Protein AF-A0A2N2RCQ3-F1 (afdb_monomer_lite)

Sequence (152 aa):
MNHGIYRLVFNVERNAWVAVAECVRGRGKKSARKRVAAVVLGVAASFAALDGAWAARPVAAQLPVPSAVRPFVFAGSVDGGQPTTAMINGINTMTVTTQSRMLGLNFDSFDVGSDAAFVLKQPDALSRALFRIWDSNPSQIYGKVTANGQLY

Foldseek 3Di:
DDPQQWDWAQDPVVRDTDTDGNPDDHDDDDPPVVVVVVVVVVVVVVVVVPPDCQDPADAQLDAFAFDPVFFFPDAQAPPPDRWDWDWDDDRREIEIETAGLEGGGETCAGEHHQNHEYEYHYPAQQREYEYHYNDPHDYHYNHYYDYSHYYD

pLDDT: mean 80.15, std 16.94, range [47.66, 97.69]

Radius of gyration: 35.79 Å; chains: 1; bounding box: 65×28×101 Å

Structure (mmCIF, N/CA/C/O backbone):
data_AF-A0A2N2RCQ3-F1
#
_entry.id   AF-A0A2N2RCQ3-F1
#
loop_
_atom_site.group_PDB
_atom_site.id
_atom_site.type_symbol
_atom_site.label_atom_id
_atom_site.label_alt_id
_atom_site.label_comp_id
_atom_site.label_asym_id
_atom_site.label_entity_id
_atom_site.label_seq_id
_atom_site.pdbx_PDB_ins_code
_atom_site.Cartn_x
_atom_site.Cartn_y
_atom_site.Cartn_z
_atom_site.occupancy
_atom_site.B_iso_or_equiv
_atom_site.auth_seq_id
_atom_site.auth_comp_id
_atom_site.auth_asym_id
_atom_site.auth_atom_id
_atom_site.pdbx_PDB_model_num
ATOM 1 N N . MET A 1 1 ? 41.803 -14.189 -85.749 1.00 50.78 1 MET A N 1
ATOM 2 C CA . MET A 1 1 ? 42.999 -13.438 -85.307 1.00 50.78 1 MET A CA 1
ATOM 3 C C . MET A 1 1 ? 42.578 -11.994 -85.106 1.00 50.78 1 MET A C 1
ATOM 5 O O . MET A 1 1 ? 42.402 -11.349 -86.117 1.00 50.78 1 MET A O 1
ATOM 9 N N . ASN A 1 2 ? 42.260 -11.564 -83.875 1.00 51.66 2 ASN A N 1
ATOM 10 C CA . ASN A 1 2 ? 42.118 -10.155 -83.422 1.00 51.66 2 ASN A CA 1
ATOM 11 C C . ASN A 1 2 ? 41.768 -10.109 -81.911 1.00 51.66 2 ASN A C 1
ATOM 13 O O . ASN A 1 2 ? 40.985 -9.281 -81.453 1.00 51.66 2 ASN A O 1
ATOM 17 N N . HIS A 1 3 ? 42.293 -11.046 -81.119 1.00 51.88 3 HIS A N 1
ATOM 18 C CA . HIS A 1 3 ? 42.025 -11.119 -79.681 1.00 51.88 3 HIS A CA 1
ATOM 19 C C . HIS A 1 3 ? 43.215 -10.458 -78.974 1.00 51.88 3 HIS A C 1
ATOM 21 O O . HIS A 1 3 ? 44.328 -10.950 -79.121 1.00 51.88 3 HIS A O 1
ATOM 27 N N . GLY A 1 4 ? 43.003 -9.335 -78.276 1.00 63.81 4 GLY A N 1
ATOM 28 C CA . GLY A 1 4 ? 44.041 -8.677 -77.461 1.00 63.81 4 GLY A CA 1
ATOM 29 C C . GLY A 1 4 ? 44.366 -7.212 -77.783 1.00 63.81 4 GLY A C 1
ATOM 30 O O . GLY A 1 4 ? 45.070 -6.591 -77.012 1.00 63.81 4 GLY A O 1
ATOM 31 N N . ILE A 1 5 ? 43.829 -6.610 -78.852 1.00 75.62 5 ILE A N 1
ATOM 32 C CA . ILE A 1 5 ? 44.233 -5.242 -79.262 1.00 75.62 5 ILE A CA 1
ATOM 33 C C . ILE A 1 5 ? 43.717 -4.154 -78.293 1.00 75.62 5 ILE A C 1
ATOM 35 O O . ILE A 1 5 ? 44.299 -3.077 -78.172 1.00 75.62 5 ILE A O 1
ATOM 39 N N . TYR A 1 6 ? 42.616 -4.415 -77.586 1.00 79.38 6 TYR A N 1
ATOM 40 C CA . TYR A 1 6 ? 42.014 -3.464 -76.652 1.00 79.38 6 TYR A CA 1
ATOM 41 C C . TYR A 1 6 ? 41.297 -4.173 -75.502 1.00 79.38 6 TYR A C 1
ATOM 43 O O . TYR A 1 6 ? 40.872 -5.325 -75.612 1.00 79.38 6 TYR A O 1
ATOM 51 N N . ARG A 1 7 ? 41.109 -3.448 -74.396 1.00 82.50 7 ARG A N 1
ATOM 52 C CA . ARG A 1 7 ? 40.295 -3.868 -73.253 1.00 82.50 7 ARG A CA 1
ATOM 53 C C . ARG A 1 7 ? 39.112 -2.923 -73.076 1.00 82.50 7 ARG A C 1
ATOM 55 O O . ARG A 1 7 ? 39.256 -1.709 -73.175 1.00 82.50 7 ARG A O 1
ATOM 62 N N . LEU A 1 8 ? 37.947 -3.470 -72.739 1.00 84.56 8 LEU A N 1
ATOM 63 C CA . LEU A 1 8 ? 36.786 -2.676 -72.336 1.00 84.56 8 LEU A CA 1
ATOM 64 C C . LEU A 1 8 ? 36.843 -2.358 -70.833 1.00 84.56 8 LEU A C 1
ATOM 66 O O . LEU A 1 8 ? 36.980 -3.257 -69.999 1.00 84.56 8 LEU A O 1
ATOM 70 N N . VAL A 1 9 ? 36.720 -1.074 -70.486 1.00 84.31 9 VAL A N 1
ATOM 71 C CA . VAL A 1 9 ? 36.605 -0.588 -69.102 1.00 84.31 9 VAL A CA 1
ATOM 72 C C . VAL A 1 9 ? 35.295 0.182 -68.952 1.00 84.31 9 VAL A C 1
ATOM 74 O O . VAL A 1 9 ? 34.970 1.046 -69.765 1.00 84.31 9 VAL A O 1
ATOM 77 N N . PHE A 1 10 ? 34.530 -0.138 -67.908 1.00 82.06 10 PHE A N 1
ATOM 78 C CA . PHE A 1 10 ? 33.264 0.533 -67.625 1.00 82.06 10 PHE A CA 1
ATOM 79 C C . PHE A 1 10 ? 33.508 1.933 -67.047 1.00 82.06 10 PHE A C 1
ATOM 81 O O . PHE A 1 10 ? 34.179 2.071 -66.019 1.00 82.06 10 PHE A O 1
ATOM 88 N N . ASN A 1 11 ? 32.954 2.964 -67.692 1.00 80.38 11 ASN A N 1
ATOM 89 C CA . ASN A 1 11 ? 33.014 4.344 -67.219 1.00 80.38 11 ASN A CA 1
ATOM 90 C C . ASN A 1 11 ? 31.688 4.728 -66.551 1.00 80.38 11 ASN A C 1
ATOM 92 O O . ASN A 1 11 ? 30.648 4.791 -67.202 1.00 80.38 11 ASN A O 1
ATOM 96 N N . VAL A 1 12 ? 31.751 5.024 -65.253 1.00 79.50 12 VAL A N 1
ATOM 97 C CA . VAL A 1 12 ? 30.579 5.345 -64.428 1.00 79.50 12 VAL A CA 1
ATOM 98 C C . VAL A 1 12 ? 29.967 6.704 -64.787 1.00 79.50 12 VAL A C 1
ATOM 100 O O . VAL A 1 12 ? 28.756 6.847 -64.704 1.00 79.50 12 VAL A O 1
ATOM 103 N N . GLU A 1 13 ? 30.760 7.682 -65.231 1.00 77.50 13 GLU A N 1
ATOM 104 C CA . GLU A 1 13 ? 30.252 9.019 -65.589 1.00 77.50 13 GLU A CA 1
ATOM 105 C C . GLU A 1 13 ? 29.465 9.006 -66.901 1.00 77.50 13 GLU A C 1
ATOM 107 O O . GLU A 1 13 ? 28.538 9.786 -67.084 1.00 77.50 13 GLU A O 1
ATOM 112 N N . ARG A 1 14 ? 29.825 8.096 -67.812 1.00 77.81 14 ARG A N 1
ATOM 113 C CA . ARG A 1 14 ? 29.161 7.932 -69.115 1.00 77.81 14 ARG A CA 1
ATOM 114 C C . ARG A 1 14 ? 28.186 6.759 -69.152 1.00 77.81 14 ARG A C 1
ATOM 116 O O . ARG A 1 14 ? 27.537 6.554 -70.169 1.00 77.81 14 ARG A O 1
ATOM 123 N N . ASN A 1 15 ? 28.125 5.981 -68.071 1.00 81.69 15 ASN A N 1
ATOM 124 C CA . ASN A 1 15 ? 27.346 4.750 -67.955 1.00 81.69 15 ASN A CA 1
ATOM 125 C C . ASN A 1 15 ? 27.519 3.798 -69.162 1.00 81.69 15 ASN A C 1
ATOM 127 O O . ASN A 1 15 ? 26.556 3.221 -69.660 1.00 81.69 15 ASN A O 1
ATOM 131 N N . ALA A 1 16 ? 28.750 3.671 -69.669 1.00 87.00 16 ALA A N 1
ATOM 132 C CA . ALA A 1 16 ? 29.046 2.956 -70.910 1.00 87.00 16 ALA A CA 1
ATOM 133 C C . ALA A 1 16 ? 30.401 2.234 -70.859 1.00 87.00 16 ALA A C 1
ATOM 135 O O . ALA A 1 16 ? 31.303 2.597 -70.095 1.00 87.00 16 ALA A O 1
ATOM 136 N N . TRP A 1 17 ? 30.553 1.216 -71.709 1.00 85.44 17 TRP A N 1
ATOM 137 C CA . TRP A 1 17 ? 31.821 0.520 -71.921 1.00 85.44 17 TRP A CA 1
ATOM 138 C C . TRP A 1 17 ? 32.686 1.287 -72.913 1.00 85.44 17 TRP A C 1
ATOM 140 O O . TRP A 1 17 ? 32.283 1.528 -74.047 1.00 85.44 17 TRP A O 1
ATOM 150 N N . VAL A 1 18 ? 33.887 1.660 -72.481 1.00 85.25 18 VAL A N 1
ATOM 151 C CA . VAL A 1 18 ? 34.848 2.408 -73.293 1.00 85.25 18 VAL A CA 1
ATOM 152 C C . VAL A 1 18 ? 36.018 1.486 -73.633 1.00 85.25 18 VAL A C 1
ATOM 154 O O . VAL A 1 18 ? 36.538 0.798 -72.751 1.00 85.25 18 VAL A O 1
ATOM 157 N N . ALA A 1 19 ? 36.424 1.454 -74.905 1.00 86.19 19 ALA A N 1
ATOM 158 C CA . ALA A 1 19 ? 37.618 0.738 -75.347 1.00 86.19 19 ALA A CA 1
ATOM 159 C C . ALA A 1 19 ? 38.878 1.518 -74.951 1.00 86.19 19 ALA A C 1
ATOM 161 O O . ALA A 1 19 ? 38.985 2.717 -75.199 1.00 86.19 19 ALA A O 1
ATOM 162 N N . VAL A 1 20 ? 39.818 0.832 -74.305 1.00 80.44 20 VAL A N 1
ATOM 163 C CA . VAL A 1 20 ? 41.069 1.390 -73.784 1.00 80.44 20 VAL A CA 1
ATOM 164 C C . VAL A 1 20 ? 42.229 0.481 -74.200 1.00 80.44 20 VAL A C 1
ATOM 166 O O . VAL A 1 20 ? 42.038 -0.722 -74.395 1.00 80.44 20 VAL A O 1
ATOM 169 N N . ALA A 1 21 ? 43.433 1.046 -74.329 1.00 79.81 21 ALA A N 1
ATOM 170 C CA . ALA A 1 21 ? 44.650 0.280 -74.581 1.00 79.81 21 ALA A CA 1
ATOM 171 C C . ALA A 1 21 ? 44.863 -0.816 -73.518 1.00 79.81 21 ALA A C 1
ATOM 173 O O . ALA A 1 21 ? 44.576 -0.629 -72.331 1.00 79.81 21 ALA A O 1
ATOM 174 N N . GLU A 1 22 ? 45.385 -1.963 -73.950 1.00 78.31 22 GLU A N 1
ATOM 175 C CA . GLU A 1 22 ? 45.593 -3.159 -73.121 1.00 78.31 22 GLU A CA 1
ATOM 176 C C . GLU A 1 22 ? 46.502 -2.928 -71.899 1.00 78.31 22 GLU A C 1
ATOM 178 O O . GLU A 1 22 ? 46.363 -3.599 -70.877 1.00 78.31 22 GLU A O 1
ATOM 183 N N . CYS A 1 23 ? 47.379 -1.926 -71.963 1.00 72.88 23 CYS A N 1
ATOM 184 C CA . CYS A 1 23 ? 48.315 -1.574 -70.900 1.00 72.88 23 CYS A CA 1
ATOM 185 C C . CYS A 1 23 ? 47.697 -0.746 -69.756 1.00 72.88 23 CYS A C 1
ATOM 187 O O . CYS A 1 23 ? 48.379 -0.441 -68.775 1.00 72.88 23 CYS A O 1
ATOM 189 N N . VAL A 1 24 ? 46.410 -0.384 -69.832 1.00 70.81 24 VAL A N 1
ATOM 190 C CA . VAL A 1 24 ? 45.775 0.485 -68.830 1.00 70.81 24 VAL A CA 1
ATOM 191 C C . VAL A 1 24 ? 45.145 -0.321 -67.687 1.00 70.81 24 VAL A C 1
ATOM 193 O O . VAL A 1 24 ? 44.356 -1.253 -67.878 1.00 70.81 24 VAL A O 1
ATOM 196 N N . ARG A 1 25 ? 45.455 0.070 -66.444 1.00 66.06 25 ARG A N 1
ATOM 197 C CA . ARG A 1 25 ? 44.876 -0.523 -65.227 1.00 66.06 25 ARG A CA 1
ATOM 198 C C . ARG A 1 25 ? 43.443 -0.028 -64.994 1.00 66.06 25 ARG A C 1
ATOM 200 O O . ARG A 1 25 ? 43.196 1.168 -64.886 1.00 66.06 25 ARG A O 1
ATOM 207 N N . GLY A 1 26 ? 42.499 -0.960 -64.846 1.00 66.38 26 GLY A N 1
ATOM 208 C CA . GLY A 1 26 ? 41.126 -0.662 -64.424 1.00 66.38 26 GLY A CA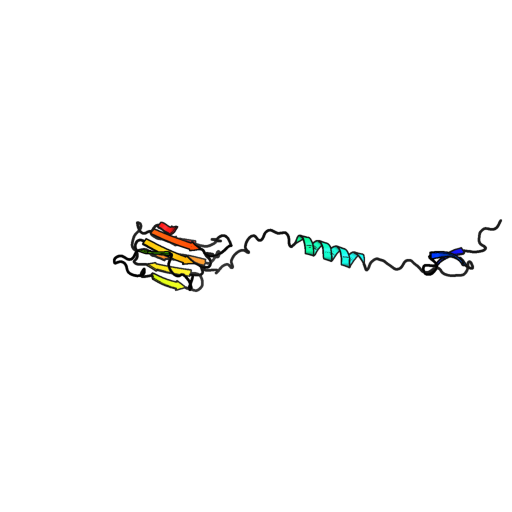 1
ATOM 209 C C . GLY A 1 26 ? 41.024 -0.400 -62.916 1.00 66.38 26 GLY A C 1
ATOM 210 O O . GLY A 1 26 ? 41.739 -1.012 -62.120 1.00 66.38 26 GLY A O 1
ATOM 211 N N . ARG A 1 27 ? 40.113 0.489 -62.503 1.00 69.88 27 ARG A N 1
ATOM 212 C CA . ARG A 1 27 ? 39.845 0.778 -61.085 1.00 69.88 27 ARG A CA 1
ATOM 213 C C . ARG A 1 27 ? 39.151 -0.426 -60.430 1.00 69.88 27 ARG A C 1
ATOM 215 O O . ARG A 1 27 ? 38.106 -0.867 -60.900 1.00 69.88 27 ARG A O 1
ATOM 222 N N . GLY A 1 28 ? 39.725 -0.961 -59.351 1.00 65.75 28 GLY A N 1
ATOM 223 C CA . GLY A 1 28 ? 39.131 -2.068 -58.591 1.00 65.75 28 GLY A CA 1
ATOM 224 C C . GLY A 1 28 ? 37.796 -1.695 -57.929 1.00 65.75 28 GLY A C 1
ATOM 225 O O . GLY A 1 28 ? 37.502 -0.516 -57.711 1.00 65.75 28 GLY A O 1
ATOM 226 N N . LYS A 1 29 ? 36.983 -2.705 -57.587 1.00 61.50 29 LYS A N 1
ATOM 227 C CA . LYS A 1 29 ? 35.716 -2.519 -56.858 1.00 61.50 29 LYS A CA 1
ATOM 228 C C . LYS A 1 29 ? 35.994 -1.794 -55.535 1.00 61.50 29 LYS A C 1
ATOM 230 O O . LYS A 1 29 ? 36.754 -2.294 -54.708 1.00 61.50 29 LYS A O 1
ATOM 235 N N . LYS A 1 30 ? 35.375 -0.625 -55.314 1.00 55.75 30 LYS A N 1
ATOM 236 C CA . LYS A 1 30 ? 35.407 0.040 -54.000 1.00 55.75 30 LYS A CA 1
ATOM 237 C C . LYS A 1 30 ? 34.792 -0.925 -52.984 1.00 55.75 30 LYS A C 1
ATOM 239 O O . LYS A 1 30 ? 33.680 -1.404 -53.199 1.00 55.75 30 LYS A O 1
ATOM 244 N N . SER A 1 31 ? 35.512 -1.248 -51.912 1.00 47.66 31 SER A N 1
ATOM 245 C CA . SER A 1 31 ? 35.033 -2.204 -50.918 1.00 47.66 31 SER A CA 1
ATOM 246 C C . SER A 1 31 ? 33.765 -1.665 -50.242 1.00 47.66 31 SER A C 1
ATOM 248 O O . SER A 1 31 ? 33.790 -0.721 -49.456 1.00 47.66 31 SER A O 1
ATOM 250 N N . ALA A 1 32 ? 32.621 -2.287 -50.533 1.00 56.47 32 ALA A N 1
ATOM 251 C CA . ALA A 1 32 ? 31.331 -1.987 -49.902 1.00 56.47 32 ALA A CA 1
ATOM 252 C C . ALA A 1 32 ? 31.269 -2.410 -48.417 1.00 56.47 32 ALA A C 1
ATOM 254 O O . ALA A 1 32 ? 30.243 -2.257 -47.756 1.00 56.47 32 ALA A O 1
ATOM 255 N N . ARG A 1 33 ? 32.384 -2.911 -47.865 1.00 52.66 33 ARG A N 1
ATOM 256 C CA . ARG A 1 33 ? 32.485 -3.501 -46.524 1.00 52.66 33 ARG A CA 1
ATOM 257 C C . ARG A 1 33 ? 32.145 -2.519 -45.398 1.00 52.66 33 ARG A C 1
ATOM 259 O O . ARG A 1 33 ? 31.742 -2.953 -44.330 1.00 52.66 33 ARG A O 1
ATOM 266 N N . LYS A 1 34 ? 32.244 -1.207 -45.643 1.00 49.56 34 LYS A N 1
ATOM 267 C CA . LYS A 1 34 ? 31.924 -0.171 -44.645 1.00 49.56 34 LYS A CA 1
ATOM 268 C C . LYS A 1 34 ? 30.447 0.251 -44.597 1.00 49.56 34 LYS A C 1
ATOM 270 O O . LYS A 1 34 ? 30.082 0.963 -43.674 1.00 49.56 34 LYS A O 1
ATOM 275 N N . ARG A 1 35 ? 29.594 -0.161 -45.549 1.00 49.72 35 ARG A N 1
ATOM 276 C CA . ARG A 1 35 ? 28.175 0.269 -45.582 1.00 49.72 35 ARG A CA 1
ATOM 277 C C . ARG A 1 35 ? 27.186 -0.752 -45.021 1.00 49.72 35 ARG A C 1
ATOM 279 O O . ARG A 1 35 ? 26.105 -0.362 -44.609 1.00 49.72 35 ARG A O 1
ATOM 286 N N . VAL A 1 36 ? 27.558 -2.031 -44.957 1.00 51.78 36 VAL A N 1
ATOM 287 C CA . VAL A 1 36 ? 26.681 -3.086 -44.412 1.00 51.78 36 VAL A CA 1
ATOM 288 C C . VAL A 1 36 ? 26.610 -3.022 -42.880 1.00 51.78 36 VAL A C 1
ATOM 290 O O . VAL A 1 36 ? 25.541 -3.209 -42.312 1.00 51.78 36 VAL A O 1
ATOM 293 N N . ALA A 1 37 ? 27.711 -2.658 -42.212 1.00 50.19 37 ALA A N 1
ATOM 294 C CA . ALA A 1 37 ? 27.748 -2.529 -40.752 1.00 50.19 37 ALA A CA 1
ATOM 295 C C . ALA A 1 37 ? 26.776 -1.460 -40.210 1.00 50.19 37 ALA A C 1
ATOM 297 O O . ALA A 1 37 ? 26.217 -1.631 -39.133 1.00 50.19 37 ALA A O 1
ATOM 298 N N . ALA A 1 38 ? 26.533 -0.387 -40.970 1.00 50.53 38 ALA A N 1
ATOM 299 C CA . ALA A 1 38 ? 25.644 0.696 -40.547 1.00 50.53 38 ALA A CA 1
ATOM 300 C C . ALA A 1 38 ? 24.150 0.325 -40.640 1.00 50.53 38 ALA A C 1
ATOM 302 O O . ALA A 1 38 ? 23.347 0.833 -39.866 1.00 50.53 38 ALA A O 1
ATOM 303 N N . VAL A 1 39 ? 23.771 -0.574 -41.557 1.00 52.44 39 VAL A N 1
ATOM 304 C CA . VAL A 1 39 ? 22.362 -0.957 -41.773 1.00 52.44 39 VAL A CA 1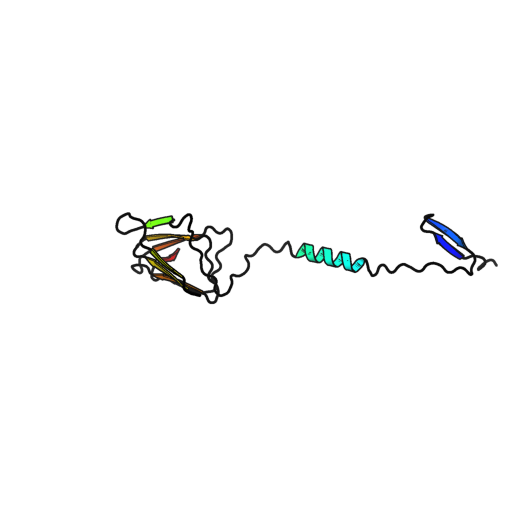
ATOM 305 C C . VAL A 1 39 ? 21.902 -2.015 -40.764 1.00 52.44 39 VAL A C 1
ATOM 307 O O . VAL A 1 39 ? 20.775 -1.952 -40.285 1.00 52.44 39 VAL A O 1
ATOM 310 N N . VAL A 1 40 ? 22.780 -2.944 -40.370 1.00 51.59 40 VAL A N 1
ATOM 311 C CA . VAL A 1 40 ? 22.445 -3.995 -39.388 1.00 51.59 40 VAL A CA 1
ATOM 312 C C . VAL A 1 40 ? 22.229 -3.417 -37.980 1.00 51.59 40 VAL A C 1
ATOM 314 O O . VAL A 1 40 ? 21.337 -3.867 -37.266 1.00 51.59 40 VAL A O 1
ATOM 317 N N . LEU A 1 41 ? 22.969 -2.368 -37.602 1.00 52.62 41 LEU A N 1
ATOM 318 C CA . LEU A 1 41 ? 22.783 -1.682 -36.315 1.00 52.62 41 LEU A CA 1
ATOM 319 C C . LEU A 1 41 ? 21.455 -0.907 -36.224 1.00 52.62 41 LEU A C 1
ATOM 321 O O . LEU A 1 41 ? 20.906 -0.775 -35.135 1.00 52.62 41 LEU A O 1
ATOM 325 N N . GLY A 1 42 ? 20.913 -0.427 -37.349 1.00 51.97 42 GLY A N 1
ATOM 326 C CA . GLY A 1 42 ? 19.645 0.316 -37.366 1.00 51.97 42 GLY A CA 1
ATOM 327 C C . GLY A 1 42 ? 18.401 -0.561 -37.174 1.00 51.97 42 GLY A C 1
ATOM 328 O O . GLY A 1 42 ? 17.418 -0.119 -36.581 1.00 51.97 42 GLY A O 1
ATOM 329 N N . VAL A 1 43 ? 18.446 -1.817 -37.632 1.00 53.19 43 VAL A N 1
ATOM 330 C CA . VAL A 1 43 ? 17.308 -2.754 -37.543 1.00 53.19 43 VAL A CA 1
ATOM 331 C C . VAL A 1 43 ? 17.222 -3.427 -36.166 1.00 53.19 43 VAL A C 1
ATOM 333 O O . VAL A 1 43 ? 16.130 -3.664 -35.660 1.00 53.19 43 VAL A O 1
ATOM 336 N N . ALA A 1 44 ? 18.355 -3.672 -35.499 1.00 50.53 44 ALA A N 1
ATOM 337 C CA . ALA A 1 44 ? 18.353 -4.203 -34.132 1.00 50.53 44 ALA A CA 1
ATOM 338 C C . ALA A 1 44 ? 17.792 -3.195 -33.107 1.00 50.53 44 ALA A C 1
ATOM 340 O O . ALA A 1 44 ? 17.089 -3.583 -32.177 1.00 50.53 44 ALA A O 1
ATOM 341 N N . ALA A 1 45 ? 18.038 -1.895 -33.307 1.00 52.03 45 ALA A N 1
ATOM 342 C CA . ALA A 1 45 ? 17.520 -0.840 -32.433 1.00 52.03 45 ALA A CA 1
ATOM 343 C C . ALA A 1 45 ? 15.999 -0.625 -32.559 1.00 52.03 45 ALA A C 1
ATOM 345 O O . ALA A 1 45 ? 15.385 -0.072 -31.652 1.00 52.03 45 ALA A O 1
ATOM 346 N N . SER A 1 46 ? 15.381 -1.063 -33.661 1.00 50.38 46 SER A N 1
ATOM 347 C CA . SER A 1 46 ? 13.940 -0.897 -33.902 1.00 50.38 46 SER A CA 1
ATOM 348 C C . SER A 1 46 ? 13.087 -2.052 -33.360 1.00 50.38 46 SER A C 1
ATOM 350 O O . SER A 1 46 ? 11.894 -1.860 -33.150 1.00 50.38 46 SER A O 1
ATOM 352 N N . PHE A 1 47 ? 13.679 -3.215 -33.059 1.00 48.69 47 PHE A N 1
ATOM 353 C CA . PHE A 1 47 ? 12.972 -4.332 -32.411 1.00 48.69 47 PHE A CA 1
ATOM 354 C C . PHE A 1 47 ? 12.947 -4.248 -30.877 1.00 48.69 47 PHE A C 1
ATOM 356 O O . PHE A 1 47 ? 12.011 -4.750 -30.268 1.00 48.69 47 PHE A O 1
ATOM 363 N N . ALA A 1 48 ? 13.906 -3.558 -30.250 1.00 51.28 48 ALA A N 1
ATOM 364 C CA . ALA A 1 48 ? 13.924 -3.347 -28.795 1.00 51.28 48 ALA A CA 1
ATOM 365 C C . ALA A 1 48 ? 12.846 -2.361 -28.290 1.00 51.28 48 ALA A C 1
ATOM 367 O O . ALA A 1 48 ? 12.699 -2.166 -27.089 1.00 51.28 48 ALA A O 1
ATOM 368 N N . ALA A 1 49 ? 12.103 -1.718 -29.196 1.00 50.28 49 ALA A N 1
ATOM 369 C CA . ALA A 1 49 ? 11.043 -0.763 -28.867 1.00 50.28 49 ALA A CA 1
ATOM 370 C C . ALA A 1 49 ? 9.628 -1.378 -28.895 1.00 50.28 49 ALA A C 1
ATOM 372 O O . ALA A 1 49 ? 8.652 -0.656 -28.706 1.00 50.28 49 ALA A O 1
ATOM 373 N N . LEU A 1 50 ? 9.508 -2.687 -29.157 1.00 50.88 50 LEU A N 1
ATOM 374 C CA . LEU A 1 50 ? 8.227 -3.408 -29.193 1.00 50.88 50 LEU A CA 1
ATOM 375 C C . LEU A 1 50 ? 8.037 -4.376 -28.020 1.00 50.88 50 LEU A C 1
ATOM 377 O O . LEU A 1 50 ? 7.033 -5.089 -27.983 1.00 50.88 50 LEU A O 1
ATOM 381 N N . ASP A 1 51 ? 8.954 -4.387 -27.052 1.00 47.75 51 ASP A N 1
ATOM 382 C CA . ASP A 1 51 ? 8.682 -5.043 -25.781 1.00 47.75 51 ASP A CA 1
ATOM 383 C C . ASP A 1 51 ? 7.588 -4.238 -25.085 1.00 47.75 51 ASP A C 1
ATOM 385 O O . ASP A 1 51 ? 7.798 -3.101 -24.657 1.00 47.75 51 ASP A O 1
ATO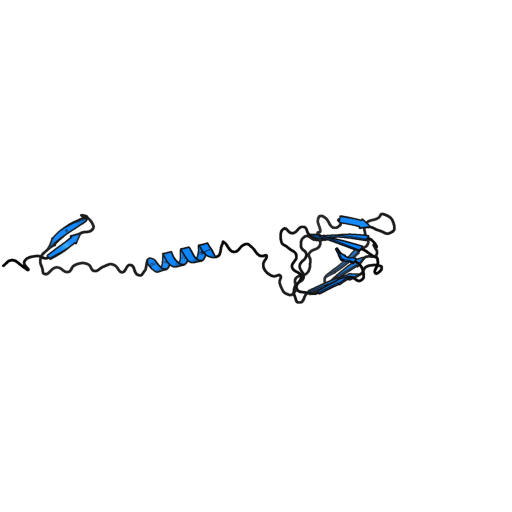M 389 N N . GLY A 1 52 ? 6.383 -4.816 -25.037 1.00 52.56 52 GLY A N 1
ATOM 390 C CA . GLY A 1 52 ? 5.296 -4.303 -24.218 1.00 52.56 52 GLY A CA 1
ATOM 391 C C . GLY A 1 52 ? 5.872 -3.945 -22.857 1.00 52.56 52 GLY A C 1
ATOM 392 O O . GLY A 1 52 ? 6.590 -4.752 -22.272 1.00 52.56 52 GLY A O 1
ATOM 393 N N . ALA A 1 53 ? 5.644 -2.711 -22.415 1.00 53.00 53 ALA A N 1
ATOM 394 C CA . ALA A 1 53 ? 6.208 -2.172 -21.190 1.00 53.00 53 ALA A CA 1
ATOM 395 C C . ALA A 1 53 ? 5.653 -2.936 -19.978 1.00 53.00 53 ALA A C 1
ATOM 397 O O . ALA A 1 53 ? 4.737 -2.489 -19.294 1.00 53.00 53 ALA A O 1
ATOM 398 N N . TRP A 1 54 ? 6.191 -4.124 -19.721 1.00 57.28 54 TRP A N 1
ATOM 399 C CA . TRP A 1 54 ? 6.100 -4.769 -18.429 1.00 57.28 54 TRP A CA 1
ATOM 400 C C . TRP A 1 54 ? 6.879 -3.860 -17.489 1.00 57.28 54 TRP A C 1
ATOM 402 O O . TRP A 1 54 ? 8.089 -3.699 -17.658 1.00 57.28 54 TRP A O 1
ATOM 412 N N . ALA A 1 55 ? 6.160 -3.198 -16.578 1.00 66.56 55 ALA A N 1
ATOM 413 C CA . ALA A 1 55 ? 6.730 -2.261 -15.621 1.00 66.56 55 ALA A CA 1
ATOM 414 C C . ALA A 1 55 ? 8.032 -2.836 -15.044 1.00 66.56 55 ALA A C 1
ATOM 416 O O . ALA A 1 55 ? 8.061 -3.982 -14.577 1.00 66.56 55 ALA A O 1
ATOM 417 N N . ALA A 1 56 ? 9.122 -2.072 -15.165 1.00 74.62 56 ALA A N 1
ATOM 418 C CA . ALA A 1 56 ? 10.435 -2.494 -14.703 1.00 74.62 56 ALA A CA 1
ATOM 419 C C . ALA A 1 56 ? 10.336 -2.945 -13.241 1.00 74.62 56 ALA A C 1
ATOM 421 O O . ALA A 1 56 ? 9.670 -2.293 -12.442 1.00 74.62 56 ALA A O 1
ATOM 422 N N . ARG A 1 57 ? 10.982 -4.069 -12.906 1.00 81.88 57 ARG A N 1
ATOM 423 C CA . ARG A 1 57 ? 10.956 -4.623 -11.544 1.00 81.88 57 ARG A CA 1
ATOM 424 C C . ARG A 1 57 ? 11.371 -3.541 -10.536 1.00 81.88 57 ARG A C 1
ATOM 426 O O . ARG A 1 57 ? 12.319 -2.803 -10.824 1.00 81.88 57 ARG A O 1
ATOM 433 N N . PRO A 1 58 ? 10.734 -3.466 -9.356 1.00 83.81 58 PRO A N 1
ATOM 434 C CA . PRO A 1 58 ? 11.023 -2.422 -8.402 1.00 83.81 58 PRO A CA 1
ATOM 435 C C . PRO A 1 58 ? 12.393 -2.706 -7.786 1.00 83.81 58 PRO A C 1
ATOM 437 O O . PRO A 1 58 ? 12.830 -3.860 -7.683 1.00 83.81 58 PRO A O 1
ATOM 440 N N . VAL A 1 59 ? 13.089 -1.652 -7.367 1.00 90.44 59 VAL A N 1
ATOM 441 C CA . VAL A 1 59 ? 14.347 -1.807 -6.628 1.00 90.44 59 VAL A CA 1
ATOM 442 C C . VAL A 1 59 ? 14.096 -2.585 -5.329 1.00 90.44 59 VAL A C 1
ATOM 444 O O . VAL A 1 59 ? 13.012 -2.513 -4.753 1.00 90.44 59 VAL A O 1
ATOM 447 N N . ALA A 1 60 ? 15.089 -3.337 -4.850 1.00 90.81 60 ALA A N 1
ATOM 448 C CA . ALA A 1 60 ? 14.929 -4.246 -3.710 1.00 90.81 60 ALA A CA 1
ATOM 449 C C . ALA A 1 60 ? 14.354 -3.571 -2.447 1.00 90.81 60 ALA A C 1
ATOM 451 O O . ALA A 1 60 ? 13.575 -4.189 -1.728 1.00 90.81 60 ALA A O 1
ATOM 452 N N . ALA A 1 61 ? 14.673 -2.296 -2.213 1.00 92.12 61 ALA A N 1
ATOM 453 C CA . ALA A 1 61 ? 14.201 -1.510 -1.071 1.00 92.12 61 ALA A CA 1
ATOM 454 C C . ALA A 1 61 ? 12.950 -0.652 -1.356 1.00 92.12 61 ALA A C 1
ATOM 456 O O . ALA A 1 61 ? 12.611 0.206 -0.545 1.00 92.12 61 ALA A O 1
ATOM 457 N N . GLN A 1 62 ? 12.281 -0.832 -2.502 1.00 92.75 62 GLN A N 1
ATOM 458 C CA . GLN A 1 62 ? 11.134 -0.003 -2.881 1.00 92.75 62 GLN A CA 1
ATOM 459 C C . GLN A 1 62 ? 9.998 -0.140 -1.863 1.00 92.75 62 GLN A C 1
ATOM 461 O O . GLN A 1 62 ? 9.564 -1.254 -1.559 1.00 92.75 62 GLN A O 1
ATOM 466 N N . LEU A 1 63 ? 9.509 1.000 -1.376 1.00 95.69 63 LEU A N 1
ATOM 467 C CA . LEU A 1 63 ? 8.341 1.101 -0.507 1.00 95.69 63 LEU A CA 1
ATOM 468 C C . LEU A 1 63 ? 7.155 1.714 -1.265 1.00 95.69 63 LEU A C 1
ATOM 470 O O . LEU A 1 63 ? 7.373 2.496 -2.196 1.00 95.69 63 LEU A O 1
ATOM 474 N N . PRO A 1 64 ? 5.908 1.419 -0.849 1.00 95.19 64 PRO A N 1
ATOM 475 C CA . PRO A 1 64 ? 4.737 2.066 -1.426 1.00 95.19 64 PRO A CA 1
ATOM 476 C C . PRO A 1 64 ? 4.761 3.583 -1.196 1.00 95.19 64 PRO A C 1
ATOM 478 O O . PRO A 1 64 ? 5.290 4.059 -0.188 1.00 95.19 64 PRO A O 1
ATOM 481 N N . VAL A 1 65 ? 4.143 4.342 -2.102 1.00 94.62 65 VAL A N 1
ATOM 482 C CA . VAL A 1 65 ? 4.118 5.812 -2.067 1.00 94.62 65 VAL A CA 1
ATOM 483 C C . VAL A 1 65 ? 2.694 6.296 -1.766 1.00 94.62 65 VAL A C 1
ATOM 485 O O . VAL A 1 65 ? 1.830 6.224 -2.644 1.00 94.62 65 VAL A O 1
ATOM 488 N N . PRO A 1 66 ? 2.400 6.763 -0.536 1.00 93.06 66 PRO A N 1
ATOM 489 C CA . PRO A 1 66 ? 1.093 7.322 -0.194 1.00 93.06 66 PRO A CA 1
ATOM 490 C C . PRO A 1 66 ? 0.781 8.576 -1.016 1.00 93.06 66 PRO A C 1
ATOM 492 O O . PRO A 1 66 ? 1.668 9.394 -1.254 1.00 93.06 66 PRO A O 1
ATOM 495 N N . SER A 1 67 ? -0.484 8.767 -1.395 1.00 92.31 67 SER A N 1
ATOM 496 C CA . SER A 1 67 ? -0.885 9.948 -2.163 1.00 92.31 67 SER A CA 1
ATOM 497 C C . SER A 1 67 ? -1.001 11.178 -1.267 1.00 92.31 67 SER A C 1
ATOM 499 O O . SER A 1 67 ? -1.866 11.244 -0.392 1.00 92.31 67 SER A O 1
ATOM 501 N N . ALA A 1 68 ? -0.177 12.196 -1.513 1.00 88.56 68 ALA A N 1
ATOM 502 C CA . ALA A 1 68 ? -0.276 13.472 -0.798 1.00 88.56 68 ALA A CA 1
ATOM 503 C C . ALA A 1 68 ? -1.467 14.326 -1.275 1.00 88.56 68 ALA A C 1
ATOM 505 O O . ALA A 1 68 ? -2.014 15.118 -0.511 1.00 88.56 68 ALA A O 1
ATOM 506 N N . VAL A 1 69 ? -1.884 14.160 -2.537 1.00 87.81 69 VAL A N 1
ATOM 507 C CA . VAL A 1 69 ? -2.967 14.946 -3.156 1.00 87.81 69 VAL A CA 1
ATOM 508 C C . VAL A 1 69 ? -4.339 14.438 -2.716 1.00 87.81 69 VAL A C 1
ATOM 510 O O . VAL A 1 69 ? -5.272 15.219 -2.533 1.00 87.81 69 VAL A O 1
ATOM 513 N N . ARG A 1 70 ? -4.477 13.117 -2.560 1.00 85.00 70 ARG A N 1
ATOM 514 C CA . ARG A 1 70 ? -5.736 12.454 -2.206 1.00 85.00 70 ARG A CA 1
ATOM 515 C C . ARG A 1 70 ? -5.488 11.464 -1.068 1.00 85.00 70 ARG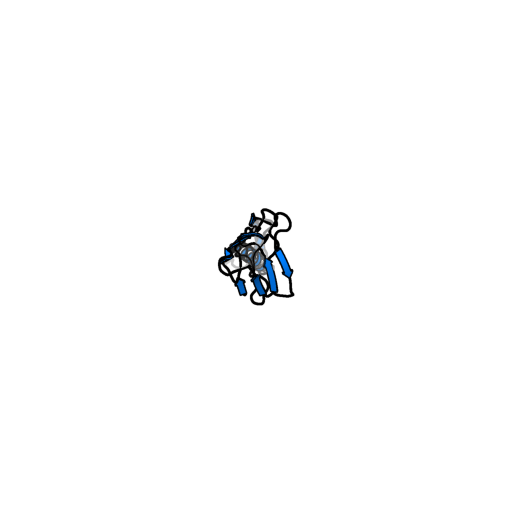 A C 1
ATOM 517 O O . ARG A 1 70 ? -5.592 10.274 -1.297 1.00 85.00 70 ARG A O 1
ATOM 524 N N . PRO A 1 71 ? -5.184 11.882 0.164 1.00 83.06 71 PRO A N 1
ATOM 525 C CA . PRO A 1 71 ? -4.714 10.952 1.197 1.00 83.06 71 PRO A CA 1
ATOM 526 C C . PRO A 1 71 ? -5.725 9.854 1.570 1.00 83.06 71 PRO A C 1
ATOM 528 O O . PRO A 1 71 ? -5.330 8.730 1.883 1.00 83.06 71 PRO A O 1
ATOM 531 N N . PHE A 1 72 ? -7.029 10.130 1.468 1.00 85.56 72 PHE A N 1
ATOM 532 C CA . PHE A 1 72 ? -8.081 9.219 1.927 1.00 85.56 72 PHE A CA 1
ATOM 533 C C . PHE A 1 72 ? -9.095 8.887 0.825 1.00 85.56 72 PHE A C 1
ATOM 535 O O . PHE A 1 72 ? -9.463 9.742 0.019 1.00 85.56 72 PHE A O 1
ATOM 542 N N . VAL A 1 73 ? -9.561 7.635 0.801 1.00 80.81 73 VAL A N 1
ATOM 543 C CA . VAL A 1 73 ? -10.697 7.188 -0.033 1.00 80.81 73 VAL A CA 1
ATOM 544 C C . VAL A 1 73 ? -12.007 7.410 0.716 1.00 80.81 73 VAL A C 1
ATOM 546 O O . VAL A 1 73 ? -12.969 7.927 0.157 1.00 80.81 73 VAL A O 1
ATOM 549 N N . PHE A 1 74 ? -12.033 7.016 1.988 1.00 73.94 74 PHE A N 1
ATOM 550 C CA . PHE A 1 74 ? -13.122 7.255 2.922 1.00 73.94 74 PHE A CA 1
ATOM 551 C C . PHE A 1 74 ? -12.556 7.275 4.347 1.00 73.94 74 PHE A C 1
ATOM 553 O O . PHE A 1 74 ? -11.553 6.618 4.642 1.00 73.94 74 PHE A O 1
ATOM 560 N N . ALA A 1 75 ? -13.209 8.026 5.230 1.00 64.44 75 ALA A N 1
ATOM 561 C CA . ALA A 1 75 ? -12.870 8.109 6.642 1.00 64.44 75 ALA A CA 1
ATOM 562 C C . ALA A 1 75 ? -13.839 7.231 7.443 1.00 64.44 75 ALA A C 1
ATOM 564 O O . ALA A 1 75 ? -15.023 7.542 7.528 1.00 64.44 75 ALA A O 1
ATOM 565 N N . GLY A 1 76 ? -13.357 6.122 8.004 1.00 59.09 76 GLY A N 1
ATOM 566 C CA . GLY A 1 76 ? -14.112 5.311 8.961 1.00 59.09 76 GLY A CA 1
ATOM 567 C C . GLY A 1 76 ? -13.570 5.511 10.367 1.00 59.09 76 GLY A C 1
ATOM 568 O O . GLY A 1 76 ? -13.044 4.579 10.973 1.00 59.09 76 GLY A O 1
ATOM 569 N N . SER A 1 77 ? -13.625 6.741 10.870 1.00 58.12 77 SER A N 1
ATOM 570 C CA . SER A 1 77 ? -13.295 6.983 12.273 1.00 58.12 77 SER A CA 1
ATOM 571 C C . SER A 1 77 ? -14.421 6.486 13.180 1.00 58.12 77 SER A C 1
ATOM 573 O O . SER A 1 77 ? -15.560 6.302 12.752 1.00 58.12 77 SER A O 1
ATOM 575 N N . VAL A 1 78 ? -14.089 6.271 14.452 1.00 53.50 78 VAL A N 1
ATOM 576 C CA . VAL A 1 78 ? -15.053 5.856 15.480 1.00 53.50 78 VAL A CA 1
ATOM 577 C C . VAL A 1 78 ? -16.103 6.958 15.751 1.00 53.50 78 VAL A C 1
ATOM 579 O O . VAL A 1 78 ? -17.191 6.631 16.206 1.00 53.50 78 VAL A O 1
ATOM 582 N N . ASP A 1 79 ? -15.842 8.216 15.346 1.00 57.03 79 ASP A N 1
ATOM 583 C CA . ASP A 1 79 ? -16.657 9.405 15.674 1.00 57.03 79 ASP A CA 1
ATOM 584 C C . ASP A 1 79 ? -16.906 10.376 14.486 1.00 57.03 79 ASP A C 1
ATOM 586 O O . ASP A 1 79 ? -17.154 11.566 14.676 1.00 57.03 79 ASP A O 1
ATOM 590 N N . GLY A 1 80 ? -16.809 9.920 13.231 1.00 53.97 80 GLY A N 1
ATOM 591 C CA . GLY A 1 80 ? -17.115 10.733 12.033 1.00 53.97 80 GLY A CA 1
ATOM 592 C C . GLY A 1 80 ? -16.050 11.754 11.579 1.00 53.97 80 GLY A C 1
ATOM 593 O O . GLY A 1 80 ? -16.247 12.437 10.576 1.00 53.97 80 GLY A O 1
ATOM 594 N N . GLY A 1 81 ? -14.905 11.850 12.263 1.00 61.38 81 GLY A N 1
ATOM 595 C CA . GLY A 1 81 ? -13.715 12.602 11.831 1.00 61.38 81 GLY A CA 1
ATOM 596 C C . GLY A 1 81 ? -12.815 11.879 10.810 1.00 61.38 81 GLY A C 1
ATOM 597 O O . GLY A 1 81 ? -13.076 10.743 10.414 1.00 61.38 81 GLY A O 1
ATOM 598 N N . GLN A 1 82 ? -11.723 12.533 10.395 1.00 70.25 82 GLN A N 1
ATOM 599 C CA . GLN A 1 82 ? -10.669 11.922 9.566 1.00 70.25 82 GLN A CA 1
ATOM 600 C C . GLN A 1 82 ? -10.055 10.700 10.274 1.00 70.25 82 GLN A C 1
ATOM 602 O O . GLN A 1 82 ? -9.980 10.688 11.507 1.00 70.25 82 GLN A O 1
ATOM 607 N N . PRO A 1 83 ? -9.614 9.665 9.538 1.00 74.31 83 PRO A N 1
ATOM 608 C CA . PRO A 1 83 ? -9.054 8.483 10.167 1.00 74.31 83 PRO A CA 1
ATOM 609 C C . PRO A 1 83 ? -7.731 8.844 10.849 1.00 74.31 83 PRO A C 1
ATOM 611 O O . PRO A 1 83 ? -6.851 9.469 10.257 1.00 74.31 83 PRO A O 1
ATOM 614 N N . THR A 1 84 ? -7.570 8.441 12.107 1.00 76.12 84 THR A N 1
ATOM 615 C CA . THR A 1 84 ? -6.301 8.600 12.819 1.00 76.12 84 THR A CA 1
ATOM 616 C C . THR A 1 84 ? -5.309 7.572 12.285 1.00 76.12 84 THR A C 1
ATOM 618 O O . THR A 1 84 ? -5.426 6.368 12.536 1.00 76.12 84 THR A O 1
ATOM 621 N N . THR A 1 85 ? -4.346 8.043 11.492 1.00 82.25 85 THR A N 1
ATOM 622 C CA . THR A 1 85 ? -3.285 7.223 10.896 1.00 82.25 85 THR A CA 1
ATOM 623 C C . THR A 1 85 ? -1.914 7.819 11.174 1.00 82.25 85 THR A C 1
ATOM 625 O O . THR A 1 85 ? -1.678 8.988 10.880 1.00 82.25 85 THR A O 1
ATOM 628 N N . ALA A 1 86 ? -0.994 6.997 11.672 1.00 86.38 86 ALA A N 1
ATOM 629 C CA . ALA A 1 86 ? 0.423 7.317 11.773 1.00 86.38 86 ALA A CA 1
ATOM 630 C C . ALA A 1 86 ? 1.198 6.476 10.754 1.00 86.38 86 ALA A C 1
ATOM 632 O O . ALA A 1 86 ? 1.129 5.245 10.790 1.00 86.38 86 ALA A O 1
ATOM 633 N N . MET A 1 87 ? 1.922 7.135 9.849 1.00 89.38 87 MET A N 1
ATOM 634 C CA . MET A 1 87 ? 2.783 6.483 8.862 1.00 89.38 87 MET A CA 1
ATOM 635 C C . MET A 1 87 ? 4.245 6.734 9.212 1.00 89.38 87 MET A C 1
ATOM 637 O O . MET A 1 87 ? 4.657 7.878 9.385 1.00 89.38 87 MET A O 1
ATOM 641 N N . ILE A 1 88 ? 5.022 5.660 9.317 1.00 88.75 88 ILE A N 1
ATOM 642 C CA . ILE A 1 88 ? 6.454 5.704 9.607 1.00 88.75 88 ILE A CA 1
ATOM 643 C C . ILE A 1 88 ? 7.177 4.962 8.487 1.00 88.75 88 ILE A C 1
ATOM 645 O O . ILE A 1 88 ? 6.995 3.754 8.327 1.00 88.75 88 ILE A O 1
ATOM 649 N N . ASN A 1 89 ? 8.012 5.686 7.742 1.00 88.06 89 ASN A N 1
ATOM 650 C CA . ASN A 1 89 ? 8.919 5.113 6.754 1.00 88.06 89 ASN A CA 1
ATOM 651 C C . ASN A 1 89 ? 10.301 4.916 7.378 1.00 88.06 89 ASN A C 1
ATOM 653 O O . ASN A 1 89 ? 11.012 5.877 7.661 1.00 88.06 89 ASN A O 1
ATOM 657 N N . GLY A 1 90 ? 10.657 3.656 7.617 1.00 85.44 90 GLY A N 1
ATOM 658 C CA . GLY A 1 90 ? 12.033 3.235 7.854 1.00 85.44 90 GLY A CA 1
ATOM 659 C C . GLY A 1 90 ? 12.791 3.044 6.538 1.00 85.44 90 GLY A C 1
ATOM 660 O O . GLY A 1 90 ? 12.266 3.307 5.463 1.00 85.44 90 GLY A O 1
ATOM 661 N N . ILE A 1 91 ? 14.022 2.535 6.623 1.00 85.50 91 ILE A N 1
ATOM 662 C CA . ILE A 1 91 ? 14.912 2.371 5.456 1.00 85.50 91 ILE A CA 1
ATOM 663 C C . ILE A 1 91 ? 14.299 1.418 4.409 1.00 85.50 91 ILE A C 1
ATOM 665 O O . ILE A 1 91 ? 14.280 1.731 3.226 1.00 85.50 91 ILE A O 1
ATOM 669 N N . ASN A 1 92 ? 13.739 0.290 4.855 1.00 94.12 92 ASN A N 1
ATOM 670 C CA . ASN A 1 92 ? 13.124 -0.734 4.000 1.00 94.12 92 ASN A CA 1
ATOM 671 C C . ASN A 1 92 ? 11.751 -1.170 4.529 1.00 94.12 92 ASN A C 1
ATOM 673 O O . ASN A 1 92 ? 11.239 -2.235 4.188 1.00 94.12 92 ASN A O 1
ATOM 677 N N . THR A 1 93 ? 11.162 -0.423 5.459 1.00 95.88 93 THR A N 1
ATOM 678 C CA . THR A 1 93 ? 9.893 -0.826 6.066 1.00 95.88 93 THR A CA 1
ATOM 679 C C . THR A 1 93 ? 8.977 0.362 6.227 1.00 95.88 93 THR A C 1
ATOM 681 O O . THR A 1 93 ? 9.312 1.300 6.945 1.00 95.88 93 THR A O 1
ATOM 684 N N . MET A 1 94 ? 7.799 0.290 5.616 1.00 96.75 94 MET A N 1
ATOM 685 C CA . MET A 1 94 ? 6.721 1.231 5.876 1.00 96.75 94 MET A CA 1
ATOM 686 C C . MET A 1 94 ? 5.759 0.620 6.889 1.00 96.75 94 MET A C 1
ATOM 688 O O . MET A 1 94 ? 5.204 -0.453 6.660 1.00 96.75 94 MET A O 1
ATOM 692 N N . THR A 1 95 ? 5.546 1.309 8.008 1.00 96.88 95 THR A N 1
ATOM 693 C CA . THR A 1 95 ? 4.534 0.937 8.999 1.00 96.88 95 THR A CA 1
ATOM 694 C C . THR A 1 95 ? 3.420 1.970 9.021 1.00 96.88 95 THR A C 1
ATOM 696 O O . THR A 1 95 ? 3.665 3.146 9.276 1.00 96.88 95 THR A O 1
ATOM 699 N N . VAL A 1 96 ? 2.186 1.519 8.815 1.00 94.88 96 VAL A N 1
ATOM 700 C CA . VAL A 1 96 ? 0.971 2.324 8.956 1.00 94.88 96 VAL A CA 1
ATOM 701 C C . VAL A 1 96 ? 0.208 1.814 10.169 1.00 94.88 96 VAL A C 1
ATOM 703 O O . VAL A 1 96 ? -0.156 0.646 10.232 1.00 94.88 96 VAL A O 1
ATOM 706 N N . THR A 1 97 ? -0.030 2.674 11.153 1.00 94.56 97 THR A N 1
ATOM 707 C CA . THR A 1 97 ? -0.847 2.350 12.332 1.00 94.56 97 THR A CA 1
ATOM 708 C C . THR A 1 97 ? -2.118 3.174 12.297 1.00 94.56 97 THR A C 1
ATOM 710 O O . THR A 1 97 ? -2.052 4.387 12.107 1.00 94.56 97 THR A O 1
ATOM 713 N N . THR A 1 98 ? -3.269 2.537 12.487 1.00 90.62 98 THR A N 1
ATOM 714 C CA . THR A 1 98 ? -4.566 3.211 12.502 1.00 90.62 98 THR A CA 1
ATOM 715 C C . THR A 1 98 ? -5.405 2.797 13.699 1.00 90.62 98 THR A C 1
ATOM 717 O O . THR A 1 98 ? -5.362 1.644 14.123 1.00 90.62 98 THR A O 1
ATOM 720 N N . GLN A 1 99 ? -6.194 3.734 14.230 1.00 89.62 99 GLN A N 1
ATOM 721 C CA . GLN A 1 99 ? -7.242 3.420 15.211 1.00 89.62 99 GLN A CA 1
ATOM 722 C C . GLN A 1 99 ? -8.625 3.279 14.557 1.00 89.62 99 GLN A C 1
ATOM 724 O O . GLN A 1 99 ? -9.607 2.963 15.221 1.00 89.62 99 GLN A O 1
ATOM 729 N N . SER A 1 100 ? -8.712 3.518 13.248 1.00 88.25 100 SER A N 1
ATOM 730 C CA . SER A 1 100 ? -9.954 3.413 12.490 1.00 88.25 100 SER A CA 1
ATOM 731 C C . SER A 1 100 ? -10.240 1.955 12.154 1.00 88.25 100 SER A C 1
ATOM 733 O O . SER A 1 100 ? -9.393 1.254 11.599 1.00 88.25 100 SER A O 1
ATOM 735 N N . ARG A 1 101 ? -11.452 1.493 12.478 1.00 88.94 101 ARG A N 1
ATOM 736 C CA . ARG A 1 101 ? -11.887 0.120 12.177 1.00 88.94 101 ARG A CA 1
ATOM 737 C C . ARG A 1 101 ? -12.131 -0.087 10.683 1.00 88.94 101 ARG A C 1
ATOM 739 O O . ARG A 1 101 ? -11.995 -1.201 10.185 1.00 88.94 101 ARG A O 1
ATOM 746 N N . MET A 1 102 ? -12.471 0.990 9.974 1.00 89.00 102 MET A N 1
ATOM 747 C CA . MET A 1 102 ? -12.550 1.032 8.518 1.00 89.00 102 MET A CA 1
ATOM 748 C C . MET A 1 102 ? -11.632 2.143 7.998 1.00 89.00 102 MET A C 1
ATOM 750 O O . MET A 1 102 ? -11.822 3.313 8.317 1.00 89.00 102 MET A O 1
ATOM 754 N N . LEU A 1 103 ? -10.635 1.786 7.193 1.00 90.81 103 LEU A N 1
ATOM 755 C CA . LEU A 1 103 ? -9.646 2.722 6.660 1.00 90.81 103 LEU A CA 1
ATOM 756 C C . LEU A 1 103 ? -9.647 2.688 5.132 1.00 90.81 103 LEU A C 1
ATOM 758 O O . LEU A 1 103 ? -9.524 1.619 4.549 1.00 90.81 103 LEU A O 1
ATOM 762 N N . GLY A 1 104 ? -9.735 3.847 4.483 1.00 91.62 104 GLY A N 1
ATOM 763 C CA . GLY A 1 104 ? -9.521 3.975 3.044 1.00 91.62 104 GLY A CA 1
ATOM 764 C C . GLY A 1 104 ? -8.363 4.923 2.757 1.00 91.62 104 GLY A C 1
ATOM 765 O O . GLY A 1 104 ? -8.495 6.116 3.023 1.00 91.62 104 GLY A O 1
ATOM 766 N N . LEU A 1 105 ? -7.266 4.430 2.183 1.00 92.44 105 LEU A N 1
ATOM 767 C CA . LEU A 1 105 ? -6.098 5.238 1.805 1.00 92.44 105 LEU A CA 1
ATOM 768 C C . LEU A 1 105 ? -5.887 5.211 0.297 1.00 92.44 105 LEU A C 1
ATOM 770 O O . LEU A 1 105 ? -6.109 4.177 -0.335 1.00 92.44 105 LEU A O 1
ATOM 774 N N . ASN A 1 106 ? -5.428 6.327 -0.273 1.00 93.88 106 ASN A N 1
ATOM 775 C CA . ASN A 1 106 ? -4.895 6.289 -1.630 1.00 93.88 106 ASN A CA 1
ATOM 776 C C . ASN A 1 106 ? -3.367 6.265 -1.623 1.00 93.88 106 ASN A C 1
ATOM 778 O O . ASN A 1 106 ? -2.710 6.943 -0.832 1.00 93.88 106 ASN A O 1
ATOM 782 N N . PHE A 1 107 ? -2.828 5.527 -2.579 1.00 94.94 107 PHE A N 1
ATOM 783 C CA . PHE A 1 107 ? -1.418 5.457 -2.913 1.00 94.94 107 PHE A CA 1
ATOM 784 C C . PHE A 1 107 ? -1.235 5.936 -4.348 1.00 94.94 107 PHE A C 1
ATOM 786 O O . PHE A 1 107 ? -2.055 5.617 -5.209 1.00 94.94 107 PHE A O 1
ATOM 793 N N . ASP A 1 108 ? -0.172 6.691 -4.606 1.00 95.44 108 ASP A N 1
ATOM 794 C CA . ASP A 1 108 ? 0.214 7.033 -5.976 1.00 95.44 108 ASP A CA 1
ATOM 795 C C . ASP A 1 108 ? 0.821 5.802 -6.665 1.00 95.44 108 ASP A C 1
ATOM 797 O O . ASP A 1 108 ? 0.52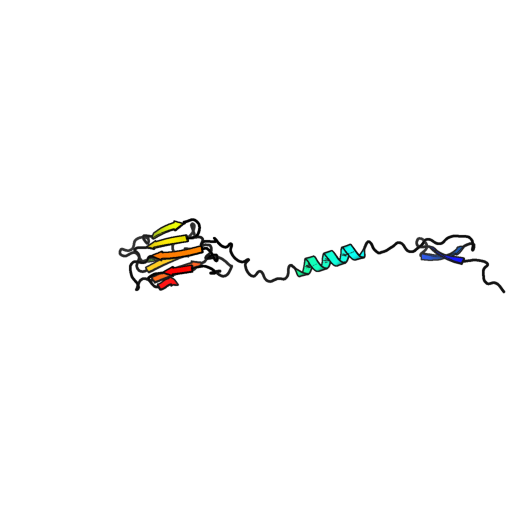2 5.551 -7.822 1.00 95.44 108 ASP A O 1
ATOM 801 N N . SER A 1 109 ? 1.579 4.980 -5.930 1.00 95.19 109 SER A N 1
ATOM 802 C CA . SER A 1 109 ? 2.033 3.645 -6.349 1.00 95.19 109 SER A CA 1
ATOM 803 C C . SER A 1 109 ? 2.095 2.698 -5.151 1.00 95.19 109 SER A C 1
ATOM 805 O O . SER A 1 109 ? 2.316 3.122 -4.009 1.00 95.19 109 SER A O 1
ATOM 807 N N . PHE A 1 110 ? 1.894 1.403 -5.395 1.00 96.38 110 PHE A N 1
ATOM 808 C CA . PHE A 1 110 ? 2.015 0.378 -4.360 1.00 96.38 110 PHE A CA 1
ATOM 809 C C . PHE A 1 110 ? 2.912 -0.759 -4.834 1.00 96.38 110 PHE A C 1
ATOM 811 O O . PHE A 1 110 ? 2.435 -1.760 -5.365 1.00 96.38 110 PHE A O 1
ATOM 818 N N . ASP A 1 111 ? 4.209 -0.586 -4.602 1.00 96.06 111 ASP A N 1
ATOM 819 C CA . ASP A 1 111 ? 5.236 -1.584 -4.877 1.00 96.06 111 ASP A CA 1
ATOM 820 C C . ASP A 1 111 ? 5.998 -1.913 -3.598 1.00 96.06 111 ASP A C 1
ATOM 822 O O . ASP A 1 111 ? 6.275 -1.041 -2.771 1.00 96.06 111 ASP A O 1
ATOM 826 N N . VAL A 1 112 ? 6.347 -3.186 -3.438 1.00 96.88 112 VAL A N 1
ATOM 827 C CA . VAL A 1 112 ? 7.137 -3.677 -2.310 1.00 96.88 112 VAL A CA 1
ATOM 828 C C . VAL A 1 112 ? 8.295 -4.486 -2.873 1.00 96.88 112 VAL A C 1
ATOM 830 O O . VAL A 1 112 ? 8.107 -5.608 -3.348 1.00 96.88 112 VAL A O 1
ATOM 833 N N . GLY A 1 113 ? 9.498 -3.914 -2.833 1.00 96.50 113 GLY A N 1
ATOM 834 C CA . GLY A 1 113 ? 10.725 -4.586 -3.262 1.00 96.50 113 GLY A CA 1
ATOM 835 C C . GLY A 1 113 ? 11.041 -5.838 -2.432 1.00 96.50 113 GLY A C 1
ATOM 836 O O . GLY A 1 113 ? 10.495 -6.024 -1.349 1.00 96.50 113 GLY A O 1
ATOM 837 N N . SER A 1 114 ? 11.921 -6.714 -2.928 1.00 96.56 114 SER A N 1
ATOM 838 C CA . SER A 1 114 ? 12.245 -8.003 -2.280 1.00 96.56 114 SER A CA 1
ATOM 839 C C . SER A 1 114 ? 12.762 -7.878 -0.845 1.00 96.56 114 SER A C 1
ATOM 841 O O . SER A 1 114 ? 12.498 -8.749 -0.018 1.00 96.56 114 SER A O 1
ATOM 843 N N . ASP A 1 115 ? 13.465 -6.785 -0.552 1.00 96.38 115 ASP A N 1
ATOM 844 C CA . ASP A 1 115 ? 14.056 -6.492 0.754 1.00 96.38 115 ASP A CA 1
ATOM 845 C C . ASP A 1 115 ? 13.185 -5.512 1.549 1.00 96.38 115 ASP A C 1
ATOM 847 O O . ASP A 1 115 ? 13.601 -5.027 2.602 1.00 96.38 115 ASP A O 1
ATOM 851 N N . ALA A 1 116 ? 11.994 -5.180 1.041 1.00 97.44 116 ALA A N 1
ATOM 852 C CA . ALA A 1 116 ? 11.071 -4.242 1.649 1.00 97.44 116 ALA A CA 1
ATOM 853 C C . ALA A 1 116 ? 9.914 -4.944 2.373 1.00 97.44 116 ALA A C 1
ATOM 855 O O . ALA A 1 116 ? 9.508 -6.069 2.058 1.00 97.44 116 ALA A O 1
ATOM 856 N N . ALA A 1 117 ? 9.356 -4.250 3.362 1.00 97.69 117 ALA A N 1
ATOM 857 C CA . ALA A 1 117 ? 8.188 -4.700 4.099 1.00 97.69 117 ALA A CA 1
ATOM 858 C C . ALA A 1 117 ? 7.170 -3.571 4.287 1.00 97.69 117 ALA A C 1
ATOM 860 O O . ALA A 1 117 ? 7.512 -2.446 4.646 1.00 97.69 117 ALA A O 1
ATOM 861 N N . PHE A 1 118 ? 5.897 -3.888 4.105 1.00 97.38 118 PHE A N 1
ATOM 862 C CA . PHE A 1 118 ? 4.781 -3.037 4.475 1.00 97.38 118 PHE A CA 1
ATOM 863 C C . PHE A 1 118 ? 4.015 -3.681 5.631 1.00 97.38 118 PHE A C 1
ATOM 865 O O . PHE A 1 118 ? 3.631 -4.850 5.558 1.00 97.38 118 PHE A O 1
ATOM 872 N N . VAL A 1 119 ? 3.788 -2.924 6.703 1.00 97.50 119 VAL A N 1
ATOM 873 C CA . VAL A 1 119 ? 3.086 -3.396 7.899 1.00 97.50 119 VAL A CA 1
ATOM 874 C C . VAL A 1 119 ? 1.927 -2.466 8.222 1.00 97.50 119 VAL A C 1
ATOM 876 O O . VAL A 1 119 ? 2.129 -1.291 8.519 1.00 97.50 119 VAL A O 1
ATOM 879 N N . LEU A 1 120 ? 0.715 -3.010 8.236 1.00 96.88 120 LEU A N 1
ATOM 880 C CA . LEU A 1 120 ? -0.488 -2.323 8.678 1.00 96.88 120 LEU A CA 1
ATOM 881 C C . LEU A 1 120 ? -0.905 -2.823 10.067 1.00 96.88 120 LEU A C 1
ATOM 883 O O . LEU A 1 120 ? -1.178 -4.006 10.258 1.00 96.88 120 LEU A O 1
ATOM 887 N N . LYS A 1 121 ? -0.978 -1.905 11.032 1.00 96.12 121 LYS A N 1
ATOM 888 C CA . LYS A 1 121 ? -1.464 -2.146 12.395 1.00 96.12 121 LYS A CA 1
ATOM 889 C C . LYS A 1 121 ? -2.848 -1.524 12.566 1.00 96.12 121 LYS A C 1
ATOM 891 O O . LYS A 1 121 ? -2.978 -0.305 12.656 1.00 96.12 121 LYS A O 1
ATOM 896 N N . GLN A 1 122 ? -3.863 -2.372 12.591 1.00 94.25 122 GLN A N 1
ATOM 897 C CA . GLN A 1 122 ? -5.278 -2.044 12.755 1.00 94.25 122 GLN A CA 1
ATOM 898 C C . GLN A 1 122 ? -5.730 -2.301 14.204 1.00 94.25 122 GLN A C 1
ATOM 900 O O . GLN A 1 122 ? -5.042 -3.031 14.925 1.00 94.25 122 GLN A O 1
ATOM 905 N N . PRO A 1 123 ? -6.885 -1.763 14.637 1.00 93.12 123 PRO A N 1
ATOM 906 C CA . PRO A 1 123 ? -7.390 -1.946 16.001 1.00 93.12 123 PRO A CA 1
ATOM 907 C C . PRO A 1 123 ? -7.607 -3.408 16.402 1.00 93.12 123 PRO A C 1
ATOM 909 O O . PRO A 1 123 ? -7.266 -3.807 17.512 1.00 93.12 123 PRO A O 1
ATOM 912 N N . ASP A 1 124 ? -8.180 -4.207 15.503 1.00 93.88 124 ASP A N 1
ATOM 913 C CA . ASP A 1 124 ? -8.513 -5.611 15.735 1.00 93.88 124 ASP A CA 1
ATOM 914 C C . ASP A 1 124 ? -8.487 -6.411 14.418 1.00 93.88 124 ASP A C 1
ATOM 916 O O . ASP A 1 124 ? -8.355 -5.849 13.329 1.00 93.88 124 ASP A O 1
ATOM 920 N N . ALA A 1 125 ? -8.637 -7.735 14.510 1.00 95.19 125 ALA A N 1
ATOM 921 C CA . ALA A 1 125 ? -8.649 -8.625 13.344 1.00 95.19 125 ALA A CA 1
ATOM 922 C C . ALA A 1 125 ? -9.908 -8.492 12.457 1.00 95.19 125 ALA A C 1
ATOM 924 O O . ALA A 1 125 ? -9.929 -8.995 11.335 1.00 95.19 125 ALA A O 1
ATOM 925 N N . LEU A 1 126 ? -10.961 -7.826 12.946 1.00 93.94 126 LEU A N 1
ATOM 926 C CA . LEU A 1 126 ? -12.201 -7.576 12.198 1.00 93.94 126 LEU A CA 1
ATOM 927 C C . LEU A 1 126 ? -12.149 -6.264 11.403 1.00 93.94 126 LEU A C 1
ATOM 929 O O . LEU A 1 126 ? -13.047 -5.981 10.607 1.00 93.94 126 LEU A O 1
ATOM 933 N N . SER A 1 127 ? -11.113 -5.462 11.630 1.00 92.88 127 SER A N 1
ATOM 934 C CA . SER A 1 127 ? -10.906 -4.181 10.978 1.00 92.88 127 SER A CA 1
ATOM 935 C C . SER A 1 127 ? -10.591 -4.369 9.495 1.00 92.88 127 SER A C 1
ATOM 937 O O . SER A 1 127 ? -9.982 -5.359 9.090 1.00 92.88 127 SER A O 1
ATOM 939 N N . ARG A 1 128 ? -10.998 -3.399 8.674 1.00 92.44 128 ARG A N 1
ATOM 940 C CA . ARG A 1 128 ? -10.873 -3.436 7.213 1.00 92.44 128 ARG A CA 1
ATOM 941 C C . ARG A 1 128 ? -10.104 -2.228 6.709 1.00 92.44 128 ARG A C 1
ATOM 943 O O . ARG A 1 128 ? -10.406 -1.102 7.097 1.00 92.44 128 ARG A O 1
ATOM 950 N N . ALA A 1 129 ? -9.150 -2.452 5.817 1.00 93.25 129 ALA A N 1
ATOM 951 C CA . ALA A 1 129 ? -8.442 -1.402 5.106 1.00 93.25 129 ALA A CA 1
ATOM 952 C C . ALA A 1 129 ? -8.592 -1.598 3.599 1.00 93.25 129 ALA A C 1
ATOM 954 O O . ALA A 1 129 ? -8.436 -2.711 3.114 1.00 93.25 129 ALA A O 1
ATOM 955 N N . LEU A 1 130 ? -8.903 -0.520 2.887 1.00 94.00 130 LEU A N 1
ATOM 956 C CA . LEU A 1 130 ? -8.940 -0.454 1.433 1.00 94.00 130 LEU A CA 1
ATOM 957 C C . LEU A 1 130 ? -7.822 0.468 0.962 1.00 94.00 130 LEU A C 1
ATOM 959 O O . LEU A 1 130 ? -7.806 1.651 1.322 1.00 94.00 130 LEU A O 1
ATOM 963 N N . PHE A 1 131 ? -6.937 -0.045 0.121 1.00 94.06 131 PHE A N 1
ATOM 964 C CA . PHE A 1 131 ? -5.935 0.751 -0.569 1.00 94.06 131 PHE A CA 1
ATOM 965 C C . PHE A 1 131 ? -6.335 0.936 -2.026 1.00 94.06 131 PHE A C 1
ATOM 967 O O . PHE A 1 131 ? -6.560 -0.016 -2.765 1.00 94.06 131 PHE A O 1
ATOM 974 N N . ARG A 1 132 ? -6.429 2.194 -2.454 1.00 95.12 132 ARG A N 1
ATOM 975 C CA . ARG A 1 132 ? -6.640 2.540 -3.860 1.00 95.12 132 ARG A CA 1
ATOM 976 C C . ARG A 1 132 ? -5.340 3.054 -4.456 1.00 95.12 132 ARG A C 1
ATOM 978 O O . ARG A 1 132 ? -4.775 4.019 -3.952 1.00 95.12 132 ARG A O 1
ATOM 985 N N . ILE A 1 133 ? -4.905 2.430 -5.540 1.00 95.81 133 ILE A N 1
ATOM 986 C CA . ILE A 1 133 ? -3.671 2.771 -6.241 1.00 95.81 133 ILE A CA 1
ATOM 987 C C . ILE A 1 133 ? -4.013 3.652 -7.449 1.00 95.81 133 ILE A C 1
ATOM 989 O O . ILE A 1 133 ? -4.927 3.329 -8.206 1.00 95.81 133 ILE A O 1
ATOM 993 N N . TRP A 1 134 ? -3.299 4.768 -7.604 1.00 94.50 134 TRP A N 1
ATOM 994 C CA . TRP A 1 134 ? -3.426 5.723 -8.715 1.00 94.50 134 TRP A CA 1
ATOM 995 C C . TRP A 1 134 ? -2.264 5.636 -9.711 1.00 94.50 134 TRP A C 1
ATOM 997 O O . TRP A 1 134 ? -1.973 6.600 -10.416 1.00 94.50 134 TRP A O 1
ATOM 1007 N N . ASP A 1 135 ? -1.634 4.469 -9.792 1.00 93.38 135 ASP A N 1
ATOM 1008 C CA . ASP A 1 135 ? -0.676 4.143 -10.840 1.00 93.38 135 ASP A CA 1
ATOM 1009 C C . ASP A 1 135 ? -1.402 3.470 -12.012 1.00 93.38 135 ASP A C 1
ATOM 1011 O O . ASP A 1 135 ? -2.345 2.697 -11.839 1.00 93.38 135 ASP A O 1
ATOM 1015 N N . SER A 1 136 ? -0.941 3.763 -13.222 1.00 93.00 136 SER A N 1
ATOM 1016 C CA . SER A 1 136 ? -1.297 3.015 -14.427 1.00 93.00 136 SER A CA 1
ATOM 1017 C C . SER A 1 136 ? -0.643 1.631 -14.484 1.00 93.00 136 SER A C 1
ATOM 1019 O O . SER A 1 136 ? -1.143 0.741 -15.172 1.00 93.00 136 SER A O 1
ATOM 1021 N N . ASN A 1 137 ? 0.479 1.455 -13.783 1.00 90.75 137 ASN A N 1
ATOM 1022 C CA . ASN A 1 137 ? 1.208 0.198 -13.716 1.00 90.75 137 ASN A CA 1
ATOM 1023 C C . ASN A 1 137 ? 0.601 -0.742 -12.662 1.00 90.75 137 ASN A C 1
ATOM 1025 O O . ASN A 1 137 ? 0.080 -0.284 -11.642 1.00 90.75 137 ASN A O 1
ATOM 1029 N N . PRO A 1 138 ? 0.674 -2.069 -12.871 1.00 91.94 138 PRO A N 1
ATOM 1030 C CA . PRO A 1 138 ? 0.249 -3.031 -11.864 1.00 91.94 138 PRO A CA 1
ATOM 1031 C C . PRO A 1 138 ? 1.183 -2.998 -10.651 1.00 91.94 138 PRO A C 1
ATOM 1033 O O . PRO A 1 138 ? 2.399 -2.928 -10.809 1.00 91.94 138 PRO A O 1
ATOM 1036 N N . SER A 1 139 ? 0.616 -3.151 -9.455 1.00 95.19 139 SER A N 1
ATOM 1037 C CA . SER A 1 139 ? 1.377 -3.281 -8.210 1.00 95.19 139 SER A CA 1
ATOM 1038 C C . SER A 1 139 ? 2.315 -4.485 -8.223 1.00 95.19 139 SER A C 1
ATOM 1040 O O . SER A 1 139 ? 1.904 -5.612 -8.514 1.00 95.19 139 SER A O 1
ATOM 1042 N N . GLN A 1 140 ? 3.568 -4.262 -7.838 1.00 95.06 140 GLN A N 1
ATOM 1043 C CA . GLN A 1 140 ? 4.609 -5.278 -7.805 1.00 95.06 140 GLN A CA 1
ATOM 1044 C C . GLN A 1 140 ? 5.046 -5.574 -6.368 1.00 95.06 140 GLN A C 1
ATOM 1046 O O . GLN A 1 140 ? 5.772 -4.806 -5.738 1.00 95.06 140 GLN A O 1
ATOM 1051 N N . ILE A 1 141 ? 4.622 -6.726 -5.842 1.00 95.94 141 ILE A N 1
ATOM 1052 C CA . ILE A 1 141 ? 4.880 -7.134 -4.454 1.00 95.94 141 ILE A CA 1
ATOM 1053 C C . ILE A 1 141 ? 5.837 -8.328 -4.451 1.00 95.94 141 ILE A C 1
ATOM 1055 O O . ILE A 1 141 ? 5.429 -9.475 -4.615 1.00 95.94 141 ILE A O 1
ATOM 1059 N N . TYR A 1 142 ? 7.124 -8.045 -4.273 1.00 97.00 142 TYR A N 1
ATOM 1060 C CA . TYR A 1 142 ? 8.190 -9.042 -4.131 1.00 97.00 142 TYR A CA 1
ATOM 1061 C C . TYR A 1 142 ? 8.604 -9.263 -2.672 1.00 97.00 142 TYR A C 1
ATOM 1063 O O . TYR A 1 142 ? 9.153 -10.314 -2.348 1.00 97.00 142 TYR A O 1
ATOM 1071 N N . GLY A 1 143 ? 8.383 -8.265 -1.815 1.00 96.75 143 GLY A N 1
ATOM 1072 C CA . GLY A 1 143 ? 8.670 -8.329 -0.386 1.00 96.75 143 GLY A CA 1
ATOM 1073 C C . GLY A 1 143 ? 7.477 -8.774 0.451 1.00 96.75 143 GLY A C 1
ATOM 1074 O O . GLY A 1 143 ? 6.644 -9.577 0.028 1.00 96.75 143 GLY A O 1
ATOM 1075 N N . LYS A 1 144 ? 7.397 -8.256 1.680 1.00 97.44 144 LYS A N 1
ATOM 1076 C CA . LYS A 1 144 ? 6.381 -8.668 2.661 1.00 97.44 144 LYS A CA 1
ATOM 1077 C C . LYS A 1 144 ? 5.298 -7.614 2.833 1.00 97.44 144 LYS A C 1
ATOM 1079 O O . LYS A 1 144 ? 5.598 -6.445 3.039 1.00 97.44 144 LYS A O 1
ATOM 1084 N N . VAL A 1 145 ? 4.043 -8.047 2.840 1.00 97.44 145 VAL A N 1
ATOM 1085 C CA . VAL A 1 145 ? 2.881 -7.226 3.204 1.00 97.44 145 VAL A CA 1
ATOM 1086 C C . VAL A 1 145 ? 2.167 -7.928 4.351 1.00 97.44 145 VAL A C 1
ATOM 1088 O O . VAL A 1 145 ? 1.726 -9.065 4.197 1.00 97.44 145 VAL A O 1
ATOM 1091 N N . THR A 1 146 ? 2.065 -7.262 5.499 1.00 97.56 146 THR A N 1
ATOM 1092 C CA . THR A 1 146 ? 1.456 -7.826 6.709 1.00 97.56 146 THR A CA 1
ATOM 1093 C C . THR A 1 146 ? 0.386 -6.888 7.248 1.00 97.56 146 THR A C 1
ATOM 1095 O O . THR A 1 146 ? 0.640 -5.700 7.432 1.00 97.56 146 THR A O 1
ATOM 1098 N N . ALA A 1 147 ? -0.785 -7.432 7.568 1.00 96.88 147 ALA A N 1
ATOM 1099 C CA . ALA A 1 147 ? -1.851 -6.749 8.293 1.00 96.88 147 ALA A CA 1
ATOM 1100 C C . ALA A 1 147 ? -2.405 -7.687 9.372 1.00 96.88 147 ALA A C 1
ATOM 1102 O O . ALA A 1 147 ? -2.438 -8.901 9.173 1.00 96.88 147 ALA A O 1
ATOM 1103 N N . ASN A 1 148 ? -2.814 -7.148 10.521 1.00 96.50 148 ASN A N 1
ATOM 1104 C CA . ASN A 1 148 ? -3.478 -7.944 11.560 1.00 96.50 148 ASN A CA 1
ATOM 1105 C C . ASN A 1 148 ? -4.991 -8.108 11.329 1.00 96.50 148 ASN A C 1
ATOM 1107 O O . ASN A 1 148 ? -5.575 -9.028 11.894 1.00 96.50 148 ASN A O 1
ATOM 1111 N N . GLY A 1 149 ? -5.616 -7.238 10.531 1.00 95.19 149 GLY A N 1
ATOM 1112 C CA . GLY A 1 149 ? -6.994 -7.374 10.058 1.00 95.19 149 GLY A CA 1
ATOM 1113 C C . GLY A 1 149 ? -7.062 -7.644 8.554 1.00 95.19 149 GLY A C 1
ATOM 1114 O O . GLY A 1 149 ? -6.171 -8.258 7.969 1.00 95.19 149 GLY A O 1
ATOM 1115 N N . GLN A 1 150 ? -8.146 -7.199 7.923 1.00 94.81 150 GLN A N 1
ATOM 1116 C CA . GLN A 1 150 ? -8.393 -7.393 6.496 1.00 94.81 150 GLN A CA 1
ATOM 1117 C C . GLN A 1 150 ? -7.819 -6.229 5.683 1.00 94.81 150 GLN A C 1
ATOM 1119 O O . GLN A 1 150 ? -8.056 -5.062 6.013 1.00 94.81 150 GLN A O 1
ATOM 1124 N N . LEU A 1 151 ? -7.113 -6.561 4.602 1.00 94.38 151 LEU A N 1
ATOM 1125 C CA . LEU A 1 151 ? -6.542 -5.622 3.643 1.00 94.38 151 LEU A CA 1
ATOM 1126 C C . LEU A 1 151 ? -7.069 -5.933 2.236 1.00 94.38 151 LEU A C 1
ATOM 1128 O O . LEU A 1 151 ? -7.061 -7.095 1.827 1.00 94.38 151 LEU A O 1
ATOM 1132 N N . TYR A 1 152 ? -7.518 -4.891 1.537 1.00 93.62 152 TYR A N 1
ATOM 1133 C CA . TYR A 1 152 ? -8.091 -4.916 0.192 1.00 93.62 152 TYR A CA 1
ATOM 1134 C C . TYR A 1 152 ? -7.386 -3.926 -0.726 1.00 93.62 152 TYR A C 1
ATOM 1136 O O . TYR A 1 152 ? -7.072 -2.811 -0.243 1.00 93.62 152 TYR A O 1
#

Secondary structure (DSSP, 8-state):
---SSEEEEEETTTTEEEEEETTPPPPPPP-THHHHHHHHHHHHHHHTT-S----PPPPTT---EE-SSS-EEE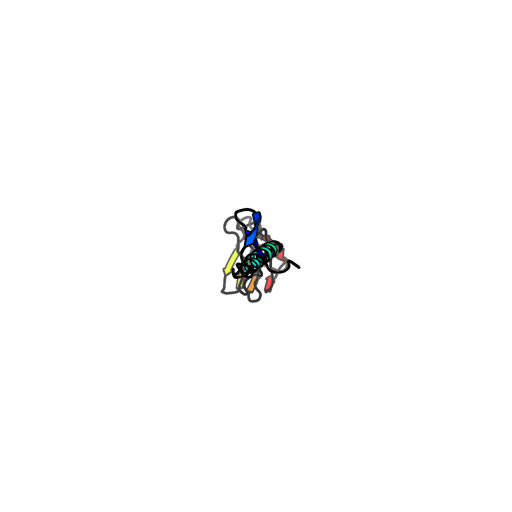EE-TTSS---EEEEE-SSEEEEEE--SEEEEEEEE--B-TT-EEEEE-SSTT-EEEEEE--SSPP-B-SEEEESSEE-